Protein AF-A0A8I1K5A3-F1 (afdb_monomer)

Mean predicted aligned error: 5.57 Å

Sequence (71 aa):
MRRIQPNQELSRKLEIIGSKLELAANDALGQAKEYQGAELIEVLKLITKLYEDVARLKVISEELKQRDCED

Radius of gyration: 16.45 Å; Cα contacts (8 Å, |Δi|>4): 49; chains: 1; bounding box: 46×18×42 Å

Foldseek 3Di:
DPPDDPLLVVLVVLLVVLVVLLVVLVVLVVVLVVDDDPVSVVSVVVSVVSNVSSVVSNVSSVVSVVVVVVD

Solvent-accessible surface area (backbone atoms only — not comparable to full-atom values): 3865 Å² total; per-residue (Å²): 131,88,79,75,52,71,45,56,54,48,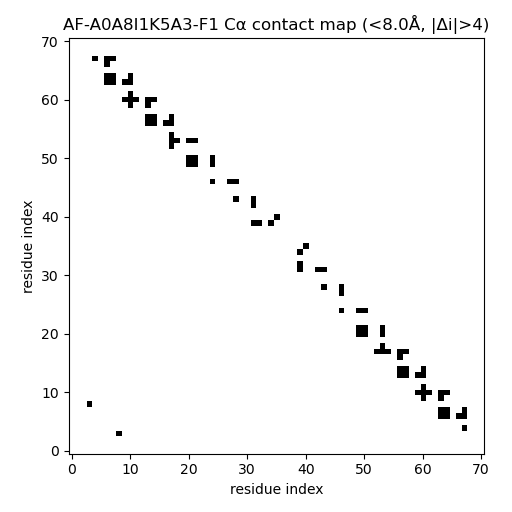22,54,50,33,48,53,53,25,52,54,42,48,50,53,32,51,53,49,58,64,57,44,73,78,49,59,73,71,61,30,53,53,52,52,52,52,38,51,52,42,51,52,50,26,52,51,33,52,53,54,22,53,53,33,52,52,58,69,74,77,115

Secondary structure (DSSP, 8-state):
-----HHHHHHHHHHHHHHHHHHHHHHHHHHGGG--HHHHHHHHHHHHHHHHHHHHHHHHHHHHHHHTT--

Structure (mmCIF, N/CA/C/O backbone):
data_AF-A0A8I1K5A3-F1
#
_entry.id   AF-A0A8I1K5A3-F1
#
loop_
_atom_site.group_PDB
_atom_site.id
_atom_site.type_symbol
_atom_site.label_atom_id
_atom_site.label_alt_id
_atom_site.label_comp_id
_atom_site.label_asym_id
_atom_si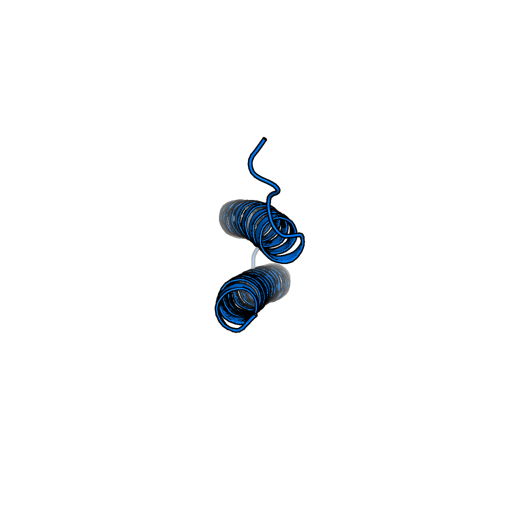te.label_entity_id
_atom_site.label_seq_id
_atom_site.pdbx_PDB_ins_code
_atom_site.Cartn_x
_atom_site.Cartn_y
_atom_site.Cartn_z
_atom_site.occupancy
_atom_site.B_iso_or_equiv
_ato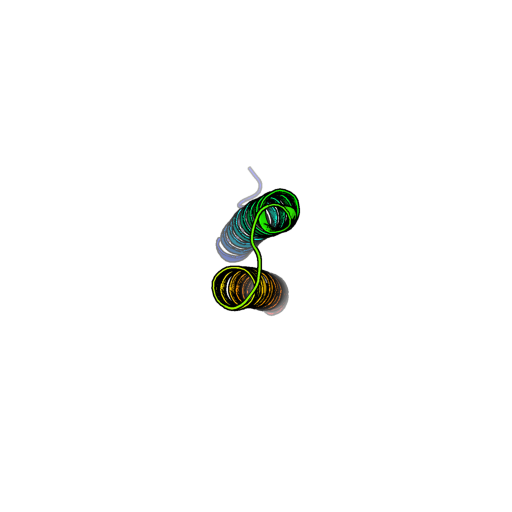m_site.auth_seq_id
_atom_site.auth_comp_id
_atom_site.auth_asym_id
_atom_site.auth_atom_id
_atom_site.pdbx_PDB_model_num
ATOM 1 N N . MET A 1 1 ? 28.669 7.940 -19.412 1.00 41.25 1 MET A N 1
ATOM 2 C CA . MET A 1 1 ? 27.385 8.053 -18.683 1.00 41.25 1 MET A CA 1
ATOM 3 C C . MET A 1 1 ? 26.598 6.773 -18.917 1.00 41.25 1 MET A C 1
ATOM 5 O O . MET A 1 1 ? 26.343 6.466 -20.075 1.00 41.25 1 MET A O 1
ATOM 9 N N . ARG A 1 2 ? 26.274 5.993 -17.874 1.00 49.66 2 ARG A N 1
ATOM 10 C CA . ARG A 1 2 ? 25.344 4.856 -18.018 1.00 49.66 2 ARG A CA 1
ATOM 11 C C . ARG A 1 2 ? 23.968 5.437 -18.348 1.00 49.66 2 ARG A C 1
ATOM 13 O O . ARG A 1 2 ? 23.434 6.191 -17.541 1.00 49.66 2 ARG A O 1
ATOM 20 N N . ARG A 1 3 ? 23.436 5.154 -19.540 1.00 53.81 3 ARG A N 1
ATOM 21 C CA . ARG A 1 3 ? 22.031 5.441 -19.855 1.00 53.81 3 ARG A CA 1
ATOM 22 C C . ARG A 1 3 ? 21.203 4.498 -18.989 1.00 53.81 3 ARG A C 1
ATOM 24 O O . ARG A 1 3 ? 21.289 3.292 -19.176 1.00 53.81 3 ARG A O 1
ATOM 31 N N . ILE A 1 4 ? 20.486 5.040 -18.010 1.00 59.06 4 ILE A N 1
ATOM 32 C CA . ILE A 1 4 ? 19.442 4.280 -17.321 1.00 59.06 4 ILE A CA 1
ATOM 33 C C . ILE A 1 4 ? 18.363 4.035 -18.377 1.00 59.06 4 ILE A C 1
ATOM 35 O O . ILE A 1 4 ? 17.914 4.990 -19.018 1.00 59.06 4 ILE A O 1
ATOM 39 N N . GLN A 1 5 ? 18.028 2.770 -18.631 1.00 72.88 5 GLN A N 1
ATOM 40 C CA . GLN A 1 5 ? 16.949 2.431 -19.555 1.00 72.88 5 GLN A CA 1
ATOM 41 C C . GLN A 1 5 ? 15.637 3.043 -19.020 1.00 72.88 5 GLN A C 1
ATOM 43 O O . GLN A 1 5 ? 15.424 3.055 -17.804 1.00 72.88 5 GLN A O 1
ATOM 48 N N . PRO A 1 6 ? 14.770 3.609 -19.879 1.00 76.88 6 PRO A N 1
ATOM 49 C CA . PRO A 1 6 ? 13.551 4.296 -19.442 1.00 76.88 6 PRO A CA 1
ATOM 50 C C . PRO A 1 6 ? 12.655 3.473 -18.505 1.00 76.88 6 PRO A C 1
ATOM 52 O O . PRO A 1 6 ? 12.046 4.034 -17.595 1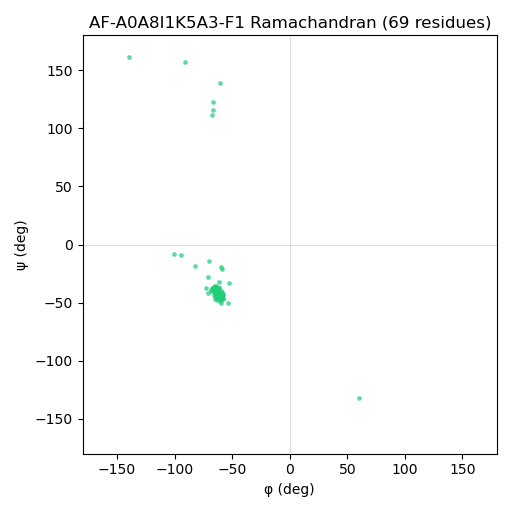.00 76.88 6 PRO A O 1
ATOM 55 N N . ASN A 1 7 ? 12.614 2.155 -18.690 1.00 84.38 7 ASN A N 1
ATOM 56 C CA . ASN A 1 7 ? 11.849 1.221 -17.867 1.00 84.38 7 ASN A CA 1
ATOM 57 C C . ASN A 1 7 ? 12.477 1.021 -16.474 1.00 84.38 7 ASN A C 1
ATOM 59 O O . ASN A 1 7 ? 11.733 1.022 -15.498 1.00 84.38 7 ASN A O 1
ATOM 63 N N . GLN A 1 8 ? 13.810 0.978 -16.330 1.00 86.19 8 GLN A N 1
ATOM 64 C CA . GLN A 1 8 ? 14.475 1.015 -15.013 1.00 86.19 8 GLN A CA 1
ATOM 65 C C . GLN A 1 8 ? 14.161 2.296 -14.231 1.00 86.19 8 GLN A C 1
ATOM 67 O O . GLN A 1 8 ? 13.899 2.251 -13.028 1.00 86.19 8 GLN A O 1
ATOM 72 N N . GLU A 1 9 ? 14.169 3.452 -14.900 1.00 90.56 9 GLU A N 1
ATOM 73 C CA . GLU A 1 9 ? 13.827 4.726 -14.256 1.00 90.56 9 GLU A CA 1
ATOM 74 C C . GLU A 1 9 ? 12.341 4.777 -13.871 1.00 90.56 9 GLU A C 1
ATOM 76 O O . GLU A 1 9 ? 11.989 5.263 -12.793 1.00 90.56 9 GLU A O 1
ATOM 81 N N . LEU A 1 10 ? 11.457 4.253 -14.726 1.00 91.75 10 LEU A N 1
ATOM 82 C CA . LEU A 1 10 ? 10.031 4.148 -14.431 1.00 91.75 10 LEU A CA 1
ATOM 83 C C . LEU A 1 10 ? 9.767 3.186 -13.265 1.00 91.75 10 LEU A C 1
ATOM 85 O O . LEU A 1 10 ? 9.063 3.559 -12.331 1.00 91.75 10 LEU A O 1
ATOM 89 N N . SER A 1 11 ? 10.382 2.003 -13.272 1.00 93.75 11 SER A N 1
ATOM 90 C CA . SER A 1 11 ? 10.328 1.024 -12.181 1.00 93.75 11 SER A CA 1
ATOM 91 C C . SER A 1 11 ? 10.745 1.662 -10.853 1.00 93.75 11 SER A C 1
ATOM 93 O O . SER A 1 11 ? 9.980 1.644 -9.887 1.00 93.75 11 SER A O 1
ATOM 95 N N . ARG A 1 12 ? 11.885 2.361 -10.826 1.00 93.31 12 ARG A N 1
ATOM 96 C CA . ARG A 1 12 ? 12.357 3.069 -9.630 1.00 93.31 12 ARG A CA 1
ATOM 97 C C . ARG A 1 12 ? 11.361 4.117 -9.131 1.00 93.31 12 ARG A C 1
ATOM 99 O O . ARG A 1 12 ? 11.154 4.257 -7.926 1.00 93.31 12 ARG A O 1
ATOM 106 N N . LYS A 1 13 ? 10.726 4.868 -10.036 1.00 95.62 13 LYS A N 1
ATOM 107 C CA . LYS A 1 13 ? 9.685 5.841 -9.666 1.00 95.62 13 LYS A CA 1
ATOM 108 C C . LYS A 1 13 ? 8.464 5.157 -9.057 1.00 95.62 13 LYS A C 1
ATOM 110 O O . LYS A 1 13 ? 7.956 5.649 -8.051 1.00 95.62 13 LYS A O 1
ATOM 115 N N . LEU A 1 14 ? 8.019 4.034 -9.623 1.00 96.25 14 LEU A N 1
ATOM 116 C CA . LEU A 1 14 ? 6.892 3.265 -9.088 1.00 96.25 14 LEU A CA 1
ATOM 117 C C . LEU A 1 14 ? 7.198 2.700 -7.696 1.00 96.25 14 LEU A C 1
ATOM 119 O O . LEU A 1 14 ? 6.339 2.778 -6.823 1.00 96.25 14 LEU A O 1
ATOM 123 N N . GLU A 1 15 ? 8.421 2.230 -7.439 1.00 96.06 15 GLU A N 1
ATOM 124 C CA . GLU A 1 15 ? 8.848 1.787 -6.101 1.00 96.06 15 GLU A CA 1
ATOM 125 C C . GLU A 1 15 ? 8.832 2.917 -5.072 1.00 96.06 15 GLU A C 1
ATOM 127 O O . GLU A 1 15 ? 8.371 2.728 -3.944 1.00 96.06 15 GLU A O 1
ATOM 132 N N . ILE A 1 16 ? 9.308 4.107 -5.454 1.00 97.38 16 ILE A N 1
ATOM 133 C CA . ILE A 1 16 ? 9.286 5.290 -4.584 1.00 97.38 16 ILE A CA 1
ATOM 134 C C . ILE A 1 16 ? 7.842 5.680 -4.256 1.00 97.38 16 ILE A C 1
ATOM 136 O O . ILE A 1 16 ? 7.535 5.977 -3.101 1.00 97.38 16 ILE A O 1
ATOM 140 N N . ILE A 1 17 ? 6.954 5.684 -5.254 1.00 97.31 17 ILE A N 1
ATOM 141 C CA . ILE A 1 17 ? 5.530 5.984 -5.055 1.00 97.31 17 ILE A CA 1
ATOM 142 C C . ILE A 1 17 ? 4.892 4.926 -4.150 1.00 97.31 17 ILE A C 1
ATOM 144 O O . ILE A 1 17 ? 4.249 5.290 -3.168 1.00 97.31 17 ILE A O 1
ATOM 148 N N . GLY A 1 18 ? 5.124 3.640 -4.425 1.00 97.62 18 GLY A N 1
ATOM 149 C CA . GLY A 1 18 ? 4.616 2.533 -3.617 1.00 97.62 18 GLY A CA 1
ATOM 150 C C . GLY A 1 18 ? 5.078 2.616 -2.163 1.00 97.62 18 GLY A C 1
ATOM 151 O O . GLY A 1 18 ? 4.264 2.495 -1.257 1.00 97.62 18 GLY A O 1
ATOM 152 N N . SER A 1 19 ? 6.352 2.936 -1.926 1.00 97.25 19 SER A N 1
ATOM 153 C CA . SER A 1 19 ? 6.902 3.086 -0.570 1.00 97.25 19 SER A CA 1
ATOM 154 C C . SER A 1 19 ? 6.266 4.253 0.192 1.00 97.25 19 SER A C 1
ATOM 156 O O . SER A 1 19 ? 5.961 4.137 1.376 1.00 97.25 19 SER A O 1
ATOM 158 N N . LYS A 1 20 ? 6.029 5.388 -0.480 1.00 97.56 20 LYS A N 1
ATOM 159 C CA . LYS A 1 20 ? 5.342 6.542 0.126 1.00 97.56 20 LYS A CA 1
ATOM 160 C C . LYS A 1 20 ? 3.878 6.240 0.438 1.00 97.56 20 LYS A C 1
ATOM 162 O O . LYS A 1 20 ? 3.373 6.692 1.461 1.00 97.56 20 LYS A O 1
ATOM 167 N N . LEU A 1 21 ? 3.211 5.487 -0.432 1.00 97.19 21 LEU A N 1
ATOM 168 C CA . LEU A 1 21 ? 1.826 5.075 -0.236 1.00 97.19 21 LEU A CA 1
ATOM 169 C C . LEU A 1 21 ? 1.699 4.075 0.921 1.00 97.19 21 LEU A C 1
ATOM 171 O O . LEU A 1 21 ? 0.793 4.200 1.737 1.00 97.19 21 LEU A O 1
ATOM 175 N N . GLU A 1 22 ? 2.644 3.141 1.035 1.00 97.81 22 GLU A N 1
ATOM 176 C CA . GLU A 1 22 ? 2.740 2.195 2.151 1.00 97.81 22 GLU A CA 1
ATOM 177 C C . GLU A 1 22 ? 2.971 2.918 3.484 1.00 97.81 22 GLU A C 1
ATOM 179 O O . GLU A 1 22 ? 2.316 2.604 4.476 1.00 97.81 22 GLU A O 1
ATOM 184 N N . LEU A 1 23 ? 3.836 3.938 3.509 1.00 97.88 23 LEU A N 1
ATOM 185 C CA . LEU A 1 23 ? 4.019 4.789 4.687 1.00 97.88 23 LEU A CA 1
ATOM 186 C C . LEU A 1 23 ? 2.715 5.511 5.064 1.00 97.88 23 LEU A C 1
ATOM 188 O O . LEU A 1 23 ? 2.281 5.430 6.207 1.00 97.88 23 LEU A O 1
ATOM 192 N N . ALA A 1 24 ? 2.049 6.144 4.094 1.00 96.44 24 ALA A N 1
ATOM 193 C CA . ALA A 1 24 ? 0.792 6.850 4.333 1.00 96.44 24 ALA A CA 1
ATOM 194 C C . ALA A 1 24 ? -0.328 5.915 4.831 1.00 96.44 24 ALA A C 1
ATOM 196 O O . ALA A 1 24 ? -1.106 6.298 5.703 1.00 96.44 24 ALA A O 1
ATOM 197 N N . ALA A 1 25 ? -0.403 4.683 4.316 1.00 96.75 25 ALA A N 1
ATOM 198 C CA . ALA A 1 25 ? -1.355 3.676 4.779 1.00 96.75 25 ALA A CA 1
ATOM 199 C C . ALA A 1 25 ? -1.073 3.238 6.227 1.00 96.75 25 ALA A C 1
ATOM 201 O O . ALA A 1 25 ? -2.008 3.078 7.013 1.00 96.75 25 ALA A O 1
ATOM 202 N N . ASN A 1 26 ? 0.203 3.086 6.596 1.00 97.12 26 ASN A N 1
ATOM 203 C CA . ASN A 1 26 ? 0.613 2.789 7.970 1.00 97.12 26 ASN A CA 1
ATOM 204 C C . ASN A 1 26 ? 0.288 3.940 8.931 1.00 97.12 26 ASN A C 1
ATOM 206 O O . ASN A 1 26 ? -0.254 3.697 10.009 1.00 97.12 26 ASN A O 1
ATOM 210 N N . ASP A 1 27 ? 0.557 5.183 8.531 1.00 96.25 27 ASP A N 1
ATOM 211 C CA . ASP A 1 27 ? 0.232 6.368 9.330 1.00 96.25 27 ASP A CA 1
ATOM 212 C C . ASP A 1 27 ? -1.286 6.495 9.532 1.00 96.25 27 ASP A C 1
ATOM 214 O O . ASP A 1 27 ? -1.754 6.685 10.658 1.00 96.25 27 ASP A O 1
ATOM 218 N N . ALA A 1 28 ? -2.069 6.302 8.464 1.00 95.06 28 ALA A N 1
ATOM 219 C CA . ALA A 1 28 ? -3.529 6.289 8.526 1.00 95.06 28 ALA A CA 1
ATOM 220 C C . ALA A 1 28 ? -4.054 5.168 9.435 1.0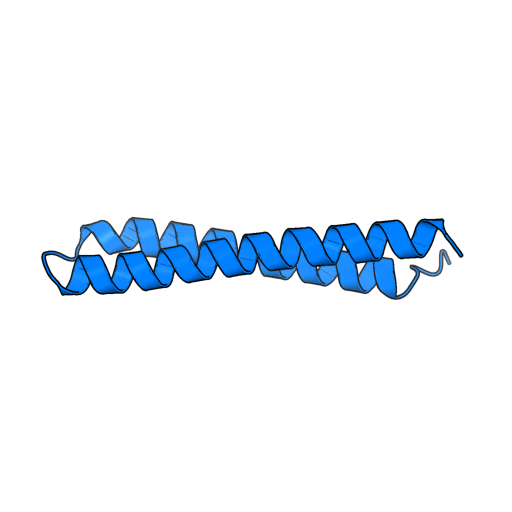0 95.06 28 ALA A C 1
ATOM 222 O O . ALA A 1 28 ? -4.977 5.391 10.213 1.00 95.06 28 ALA A O 1
ATOM 223 N N . LEU A 1 29 ? -3.447 3.977 9.397 1.00 95.50 29 LEU A N 1
ATOM 224 C CA . LEU A 1 29 ? -3.785 2.879 10.306 1.00 95.50 29 LEU A CA 1
ATOM 225 C C . LEU A 1 29 ? -3.448 3.208 11.766 1.00 95.50 29 LEU A C 1
ATOM 227 O O . LEU A 1 29 ? -4.190 2.829 12.673 1.00 95.50 29 LEU A O 1
ATOM 231 N N . GLY A 1 30 ? -2.352 3.931 12.002 1.00 95.25 30 GLY A N 1
ATOM 232 C CA . GLY A 1 30 ? -1.992 4.446 13.320 1.00 95.25 30 GLY A CA 1
ATOM 233 C C . GLY A 1 30 ? -3.058 5.387 13.882 1.00 95.25 30 GLY A C 1
ATOM 234 O O . GLY A 1 30 ? -3.471 5.216 15.030 1.00 95.25 30 GLY A O 1
ATOM 235 N N . GLN A 1 31 ? -3.539 6.316 13.053 1.00 93.56 31 GLN A N 1
ATOM 236 C CA . GLN A 1 31 ? -4.609 7.265 13.388 1.00 93.56 31 GLN A CA 1
ATOM 237 C C . GLN A 1 31 ? -5.982 6.592 13.489 1.00 93.56 31 GLN A C 1
ATOM 239 O O . GLN A 1 31 ? -6.828 7.026 14.265 1.00 93.56 31 GLN A O 1
ATOM 244 N N . ALA A 1 32 ? -6.200 5.488 12.764 1.00 93.25 32 ALA A N 1
ATOM 245 C CA . ALA A 1 32 ? -7.493 4.813 12.720 1.00 93.25 32 ALA A CA 1
ATOM 246 C C . ALA A 1 32 ? -7.986 4.337 14.096 1.00 93.25 32 ALA A C 1
ATOM 248 O O . ALA A 1 32 ? -9.183 4.151 14.292 1.00 93.25 32 ALA A O 1
ATOM 2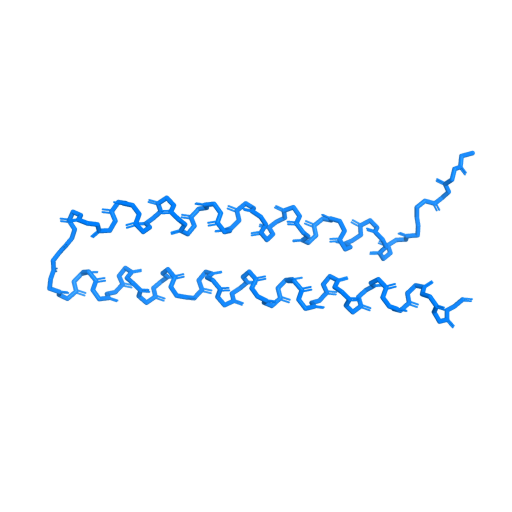49 N N . LYS A 1 33 ? -7.075 4.183 15.065 1.00 88.00 33 LYS A N 1
ATOM 250 C CA . LYS A 1 33 ? -7.376 3.831 16.460 1.00 88.00 33 LYS A CA 1
ATOM 251 C C . LYS A 1 33 ? -8.293 4.832 17.170 1.00 88.00 33 LYS A C 1
ATOM 253 O O . LYS A 1 33 ? -8.874 4.477 18.191 1.00 88.00 33 LYS A O 1
ATOM 258 N N . GLU A 1 34 ? -8.398 6.057 16.662 1.00 92.19 34 GLU A N 1
ATOM 259 C CA . GLU A 1 34 ? -9.261 7.102 17.218 1.00 92.19 34 GLU A CA 1
ATOM 260 C C . GLU A 1 34 ? -10.726 6.966 16.761 1.00 92.19 34 GLU A C 1
ATOM 262 O O . GLU A 1 34 ? -11.621 7.489 17.423 1.00 92.19 34 GLU A O 1
ATOM 267 N N . TYR A 1 35 ? -10.993 6.217 15.683 1.00 94.38 35 TYR A N 1
ATOM 268 C CA . TYR A 1 35 ? -12.341 6.001 15.151 1.00 94.38 35 TYR A CA 1
ATOM 269 C C . TYR A 1 35 ? -13.016 4.761 15.741 1.00 94.38 35 TYR A C 1
ATOM 271 O O . TYR A 1 35 ? -12.368 3.810 16.185 1.00 94.38 35 TYR A O 1
ATOM 279 N N . GLN A 1 36 ? -14.351 4.734 15.697 1.00 94.25 36 GLN A N 1
ATOM 280 C CA . GLN A 1 36 ? -15.157 3.604 16.166 1.00 94.25 36 GLN A CA 1
ATOM 281 C C . GLN A 1 36 ? -16.340 3.316 15.234 1.00 94.25 36 GLN A C 1
ATOM 283 O O . GLN A 1 36 ? -16.761 4.154 14.438 1.00 94.25 36 GLN A O 1
ATOM 288 N N . GLY A 1 37 ? -16.898 2.108 15.341 1.00 94.75 37 GLY A N 1
ATOM 289 C CA . GLY A 1 37 ? -18.124 1.731 14.636 1.00 94.75 37 GLY A CA 1
ATOM 290 C C . GLY A 1 37 ? -18.007 1.822 13.110 1.00 94.75 37 GLY A C 1
ATOM 291 O O . GLY A 1 37 ? -17.061 1.304 12.519 1.00 94.75 37 GLY A O 1
ATOM 292 N N . ALA A 1 38 ? -18.998 2.446 12.471 1.00 95.25 38 ALA A N 1
ATOM 293 C CA . ALA A 1 38 ? -19.083 2.534 11.012 1.00 95.25 38 ALA A CA 1
ATOM 294 C C . ALA A 1 38 ? -17.932 3.342 10.391 1.00 95.25 38 ALA A C 1
ATOM 296 O O . ALA A 1 38 ? -17.390 2.934 9.367 1.00 95.25 38 ALA A O 1
ATOM 297 N N 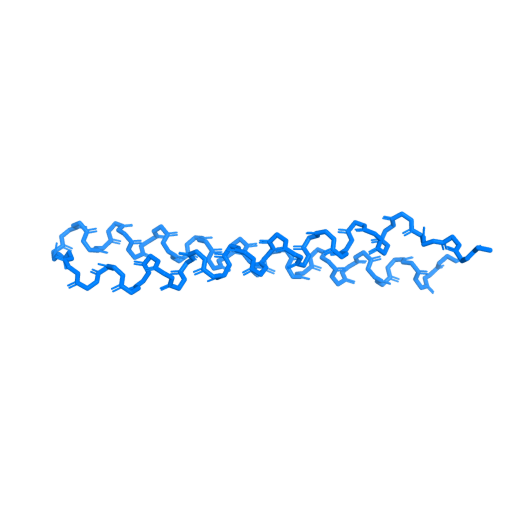. GLU A 1 39 ? -17.513 4.428 11.042 1.00 93.88 39 GLU A N 1
ATOM 298 C CA . GLU A 1 39 ? -16.421 5.287 10.570 1.00 93.88 39 GLU A CA 1
ATOM 299 C C . GLU A 1 39 ? -15.090 4.527 10.535 1.00 93.88 39 GLU A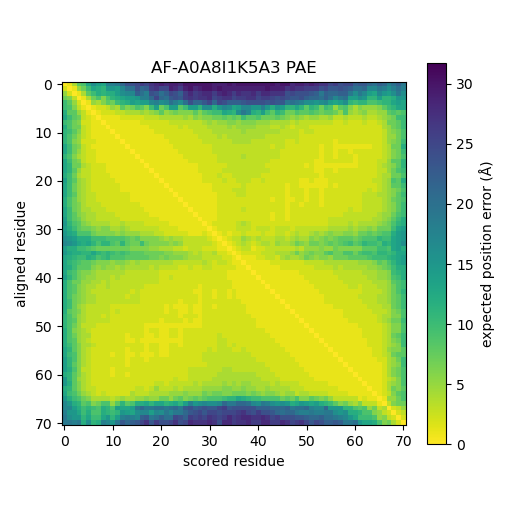 C 1
ATOM 301 O O . GLU A 1 39 ? -14.380 4.550 9.531 1.00 93.88 39 GLU A O 1
ATOM 306 N N . LEU A 1 40 ? -14.798 3.743 11.580 1.00 95.81 40 LEU A N 1
ATOM 307 C CA . LEU A 1 40 ? -13.620 2.874 11.601 1.00 95.81 40 LEU A CA 1
ATOM 308 C C . LEU A 1 40 ? -13.629 1.878 10.432 1.00 95.81 40 LEU A C 1
ATOM 310 O O . LEU A 1 40 ? -12.602 1.658 9.793 1.00 95.81 40 LEU A O 1
ATOM 314 N N . ILE A 1 41 ? -14.784 1.280 10.126 1.00 96.75 41 ILE A N 1
ATOM 315 C CA . ILE A 1 41 ? -14.913 0.329 9.013 1.00 96.75 41 ILE A CA 1
ATOM 316 C C . ILE A 1 41 ? -14.624 1.015 7.672 1.00 96.75 41 ILE A C 1
ATOM 318 O O . ILE A 1 41 ? -13.955 0.432 6.818 1.00 96.75 41 ILE A O 1
ATOM 322 N N . GLU A 1 42 ? -15.117 2.234 7.467 1.00 96.19 42 GLU A N 1
ATOM 323 C CA . GLU A 1 42 ? -14.860 3.002 6.246 1.00 96.19 42 GLU A CA 1
ATOM 324 C C . GLU A 1 42 ? -13.381 3.366 6.105 1.00 96.19 42 GLU A C 1
ATOM 326 O O . GLU A 1 42 ? -12.791 3.132 5.046 1.00 96.19 42 GLU A O 1
ATOM 331 N N . VAL A 1 43 ? -12.750 3.828 7.186 1.00 96.00 43 VAL A N 1
ATOM 332 C CA . VAL A 1 43 ? -11.313 4.132 7.216 1.00 96.00 43 VAL A CA 1
ATOM 333 C C . VAL A 1 43 ? -10.479 2.882 6.919 1.00 96.00 43 VAL A C 1
ATOM 335 O O . VAL A 1 43 ? -9.579 2.927 6.080 1.00 96.00 43 VAL A O 1
ATOM 338 N N . LEU A 1 44 ? -10.808 1.733 7.516 1.00 96.88 44 LEU A N 1
ATOM 339 C CA . LEU A 1 44 ? -10.102 0.473 7.256 1.00 96.88 44 LEU A CA 1
ATOM 340 C C . LEU A 1 44 ? -10.261 -0.007 5.805 1.00 96.88 44 LEU A C 1
ATOM 342 O O . LEU A 1 44 ? -9.305 -0.533 5.229 1.00 96.88 44 LEU A O 1
ATOM 346 N N . LYS A 1 45 ? -11.425 0.203 5.176 1.00 97.56 45 LYS A N 1
ATOM 347 C CA . LYS A 1 45 ? -11.615 -0.087 3.742 1.00 97.56 45 LYS A CA 1
ATOM 348 C C . LYS A 1 45 ? -10.720 0.789 2.868 1.00 97.56 45 LYS A C 1
ATOM 350 O O . LYS A 1 45 ? -10.120 0.284 1.920 1.00 97.56 45 LYS A O 1
ATOM 355 N N . LEU A 1 46 ? -10.603 2.078 3.190 1.00 96.38 46 LEU A N 1
ATOM 356 C CA . LEU A 1 46 ? -9.711 2.990 2.471 1.00 96.38 46 LEU A CA 1
ATOM 357 C C . LEU A 1 46 ? -8.245 2.572 2.629 1.00 96.38 46 LEU A C 1
ATOM 359 O O . LEU A 1 46 ? -7.539 2.470 1.630 1.00 96.38 46 LEU A O 1
ATOM 363 N N . ILE A 1 47 ? -7.810 2.241 3.848 1.00 97.25 47 ILE A N 1
ATOM 364 C CA . ILE A 1 47 ? -6.453 1.737 4.120 1.00 97.25 47 ILE A CA 1
ATOM 365 C C . ILE A 1 47 ? -6.174 0.449 3.339 1.00 97.25 47 ILE A C 1
ATOM 367 O O . ILE A 1 47 ? -5.116 0.312 2.730 1.00 97.25 47 ILE A O 1
ATOM 371 N N . THR A 1 48 ? -7.135 -0.476 3.304 1.00 97.88 48 THR A N 1
ATOM 372 C CA . THR A 1 48 ? -7.010 -1.723 2.533 1.00 97.88 48 THR A CA 1
ATOM 373 C C . THR A 1 48 ? -6.764 -1.429 1.054 1.00 97.88 48 THR A C 1
ATOM 375 O O . THR A 1 48 ? -5.831 -1.970 0.466 1.00 97.88 48 THR A O 1
ATOM 378 N N . LYS A 1 49 ? -7.529 -0.500 0.469 1.00 97.31 49 LYS A N 1
ATOM 379 C CA . LYS A 1 49 ? -7.353 -0.087 -0.928 1.00 97.31 49 LYS A CA 1
ATOM 380 C C . LYS A 1 49 ? -5.971 0.522 -1.195 1.00 97.31 49 LYS A C 1
ATOM 382 O O . LYS A 1 49 ? -5.387 0.253 -2.240 1.00 97.31 49 LYS A O 1
ATOM 387 N N . LEU A 1 50 ? -5.419 1.288 -0.250 1.00 96.62 50 LEU A N 1
ATOM 388 C CA . LEU A 1 50 ? -4.054 1.818 -0.371 1.00 96.62 50 LEU A CA 1
ATOM 389 C C . LEU A 1 50 ? -3.017 0.688 -0.420 1.00 96.62 50 LEU A C 1
ATOM 391 O O . LEU A 1 50 ? -2.113 0.730 -1.251 1.00 96.62 50 LEU A O 1
ATOM 395 N N . TYR A 1 51 ? -3.156 -0.351 0.408 1.00 97.94 51 TYR A N 1
ATOM 396 C CA . TYR A 1 51 ? -2.265 -1.515 0.346 1.00 97.94 51 TYR A CA 1
ATOM 397 C C . TYR A 1 51 ? -2.410 -2.312 -0.957 1.00 97.94 51 TYR A C 1
ATOM 399 O O . TYR A 1 51 ? -1.408 -2.777 -1.501 1.00 97.94 51 TYR A O 1
ATOM 407 N N . GLU A 1 52 ? -3.624 -2.436 -1.497 1.00 98.12 52 GLU A N 1
ATOM 408 C CA . GLU A 1 52 ? -3.844 -3.030 -2.823 1.00 98.12 52 GLU A CA 1
ATOM 409 C C . GLU A 1 52 ? -3.141 -2.225 -3.926 1.00 98.12 52 GLU A C 1
ATOM 411 O O . GLU A 1 52 ? -2.506 -2.803 -4.809 1.00 98.12 52 GLU A O 1
ATOM 416 N N . ASP A 1 53 ? -3.206 -0.893 -3.865 1.00 97.75 53 ASP A N 1
ATOM 417 C CA . ASP A 1 53 ? -2.488 -0.005 -4.783 1.00 97.75 53 ASP A CA 1
ATOM 418 C C . ASP A 1 53 ? -0.966 -0.177 -4.677 1.00 97.75 53 ASP A C 1
ATOM 420 O O . ASP A 1 53 ? -0.288 -0.289 -5.701 1.00 97.75 53 ASP A O 1
ATOM 424 N N . VAL A 1 54 ? -0.421 -0.285 -3.460 1.00 97.94 54 VAL A N 1
ATOM 425 C CA . VAL A 1 54 ? 1.003 -0.599 -3.240 1.00 97.94 54 VAL A CA 1
ATOM 426 C C . VAL A 1 54 ? 1.375 -1.934 -3.885 1.00 97.94 54 VAL A C 1
ATOM 428 O O . VAL A 1 54 ? 2.390 -2.018 -4.581 1.00 97.94 54 VAL A O 1
ATOM 431 N N . ALA A 1 55 ? 0.568 -2.977 -3.680 1.00 97.56 55 ALA A N 1
ATOM 432 C CA . ALA A 1 55 ? 0.819 -4.295 -4.254 1.00 97.56 55 ALA A CA 1
ATOM 433 C C . ALA A 1 55 ? 0.811 -4.254 -5.790 1.00 97.56 55 ALA A C 1
ATOM 435 O O . ALA A 1 55 ? 1.716 -4.801 -6.422 1.00 97.56 55 ALA A O 1
ATOM 436 N N . ARG A 1 56 ? -0.146 -3.537 -6.396 1.00 97.56 56 ARG A N 1
ATOM 437 C CA . ARG A 1 56 ? -0.191 -3.320 -7.850 1.00 97.56 56 ARG A CA 1
ATOM 438 C C . ARG A 1 56 ? 1.065 -2.625 -8.370 1.00 97.56 56 ARG A C 1
ATOM 440 O O . ARG A 1 56 ? 1.642 -3.073 -9.355 1.00 97.56 56 ARG A O 1
ATOM 447 N N . LEU A 1 57 ? 1.509 -1.558 -7.704 1.00 96.94 57 LEU A N 1
ATOM 448 C CA . LEU A 1 57 ? 2.722 -0.833 -8.093 1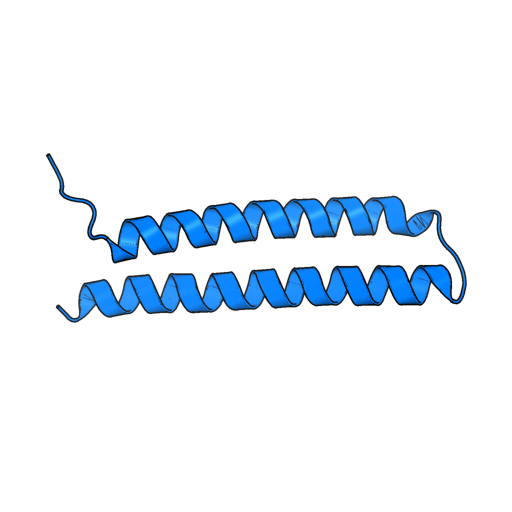.00 96.94 57 LEU A CA 1
ATOM 449 C C . LEU A 1 57 ? 3.974 -1.716 -8.006 1.00 96.94 57 LEU A C 1
ATOM 451 O O . LEU A 1 57 ? 4.833 -1.624 -8.882 1.00 96.94 57 LEU A O 1
ATOM 455 N N . LYS A 1 58 ? 4.061 -2.592 -6.995 1.00 95.88 58 LYS A N 1
ATOM 456 C CA . LYS A 1 58 ? 5.149 -3.576 -6.868 1.00 95.88 58 LYS A CA 1
ATOM 457 C C . LYS A 1 58 ? 5.159 -4.543 -8.058 1.00 95.88 58 LYS A C 1
ATOM 459 O O . LYS A 1 58 ? 6.207 -4.711 -8.669 1.00 95.88 58 LYS A O 1
ATOM 464 N N . VAL A 1 59 ? 4.005 -5.098 -8.442 1.00 96.88 59 VAL A N 1
ATOM 465 C CA . VAL A 1 59 ? 3.895 -5.994 -9.612 1.00 96.88 59 VAL A CA 1
ATOM 466 C C . VAL A 1 59 ? 4.333 -5.290 -10.899 1.00 96.88 59 VAL A C 1
ATOM 468 O O . VAL A 1 59 ? 5.210 -5.792 -11.594 1.00 96.88 59 VAL A O 1
ATOM 471 N N . ILE A 1 60 ? 3.801 -4.096 -11.178 1.00 95.12 60 ILE A N 1
ATOM 472 C CA . ILE A 1 60 ? 4.142 -3.340 -12.397 1.00 95.12 60 ILE A CA 1
ATOM 473 C C . ILE A 1 60 ? 5.637 -2.992 -12.430 1.00 95.12 60 ILE A C 1
ATOM 475 O O . ILE A 1 60 ? 6.272 -3.066 -13.479 1.00 95.12 60 ILE A O 1
ATOM 479 N N . SER A 1 61 ? 6.216 -2.615 -11.286 1.00 94.00 61 SER A N 1
ATOM 480 C CA . SER A 1 61 ? 7.650 -2.332 -11.195 1.00 94.00 61 SER A CA 1
ATOM 481 C C . SER A 1 61 ? 8.496 -3.549 -11.576 1.00 94.00 61 SER A C 1
ATOM 483 O O . SER A 1 61 ? 9.432 -3.415 -12.361 1.00 94.00 61 SER A O 1
ATOM 485 N N . GLU A 1 62 ? 8.155 -4.732 -11.062 1.00 92.31 62 GLU A N 1
ATOM 486 C CA . GLU A 1 62 ? 8.867 -5.972 -11.383 1.00 92.31 62 GLU A CA 1
ATOM 487 C C . GLU A 1 62 ? 8.697 -6.372 -12.854 1.00 92.31 62 GLU A C 1
ATOM 489 O O . GLU A 1 62 ? 9.675 -6.738 -13.504 1.00 92.31 62 GLU A O 1
ATOM 494 N N . GLU A 1 63 ? 7.498 -6.222 -13.419 1.00 91.69 63 GLU A N 1
ATOM 495 C CA . GLU A 1 63 ? 7.256 -6.466 -14.846 1.00 91.69 63 GLU A CA 1
ATOM 496 C C . GLU A 1 63 ? 8.114 -5.559 -15.744 1.00 91.69 63 GLU A C 1
ATOM 498 O O . GLU A 1 63 ? 8.648 -6.011 -16.757 1.00 91.69 63 GLU A O 1
ATOM 503 N N . LEU A 1 64 ? 8.291 -4.285 -15.375 1.00 89.31 64 LEU A N 1
ATOM 504 C CA . LEU A 1 64 ? 9.142 -3.352 -16.122 1.00 89.31 64 LEU A CA 1
ATOM 505 C C . LEU A 1 64 ? 10.624 -3.737 -16.065 1.00 89.31 64 LEU A C 1
ATOM 507 O O . LEU A 1 64 ? 11.318 -3.608 -17.071 1.00 89.31 64 LEU A O 1
ATOM 511 N N . LYS A 1 65 ? 11.107 -4.240 -14.922 1.00 85.31 65 LYS A N 1
ATOM 512 C CA . LYS A 1 65 ? 12.491 -4.729 -14.789 1.00 85.31 65 LYS A CA 1
ATOM 513 C C . LYS A 1 65 ? 12.752 -5.963 -15.649 1.00 85.31 65 LYS A C 1
ATOM 515 O O . LYS A 1 65 ? 13.852 -6.112 -16.174 1.00 85.31 65 LYS A O 1
ATOM 520 N N . GLN A 1 66 ? 11.762 -6.848 -15.768 1.00 84.38 66 GLN A N 1
ATOM 521 C CA . GLN A 1 66 ? 11.874 -8.075 -16.558 1.00 84.38 66 GLN A CA 1
ATOM 522 C C . GLN A 1 66 ? 11.893 -7.783 -18.059 1.00 84.38 66 GLN A C 1
ATOM 524 O O . GLN A 1 66 ? 12.724 -8.340 -18.769 1.00 84.38 66 GLN A O 1
ATOM 529 N N . ARG A 1 67 ? 11.052 -6.851 -18.526 1.00 72.19 67 ARG A N 1
ATOM 530 C CA . ARG A 1 67 ? 11.023 -6.428 -19.937 1.00 72.19 67 ARG A CA 1
ATOM 531 C C . ARG A 1 67 ? 12.344 -5.812 -20.402 1.00 72.19 67 ARG A C 1
ATOM 533 O O . ARG A 1 67 ? 12.728 -6.015 -21.542 1.00 72.19 67 ARG A O 1
ATOM 540 N N . ASP A 1 68 ? 13.072 -5.135 -19.515 1.00 59.03 68 ASP A N 1
ATOM 541 C CA . ASP A 1 68 ? 14.417 -4.617 -19.812 1.00 59.03 68 ASP A CA 1
ATOM 542 C C . ASP A 1 68 ? 15.501 -5.699 -19.959 1.00 59.03 68 ASP A C 1
ATOM 544 O O . ASP A 1 68 ? 16.600 -5.392 -20.416 1.00 59.03 68 ASP A O 1
ATOM 548 N N . CYS A 1 69 ? 15.235 -6.943 -19.545 1.00 55.72 69 CYS A N 1
ATOM 549 C CA . CYS A 1 69 ? 16.177 -8.060 -19.671 1.00 55.72 69 CYS A CA 1
ATOM 550 C C . CYS A 1 69 ? 15.954 -8.905 -20.940 1.00 55.72 69 CYS A C 1
ATOM 552 O O . CYS A 1 69 ? 16.770 -9.785 -21.214 1.00 55.72 69 CYS A O 1
ATOM 554 N N . GLU A 1 70 ? 14.859 -8.678 -21.675 1.00 55.81 70 GLU A N 1
ATOM 555 C CA . GLU A 1 70 ? 14.492 -9.425 -22.891 1.00 55.81 70 GLU A CA 1
ATOM 556 C C . GLU A 1 70 ? 14.832 -8.679 -24.202 1.00 55.81 70 GLU A C 1
ATOM 558 O O . GLU A 1 70 ? 14.761 -9.293 -25.268 1.00 55.81 70 GLU A O 1
ATOM 563 N N . ASP A 1 71 ? 15.255 -7.408 -24.118 1.00 46.72 71 ASP A N 1
ATOM 564 C CA . ASP A 1 71 ? 15.744 -6.558 -25.227 1.00 46.72 71 ASP A CA 1
ATOM 565 C C . ASP A 1 71 ? 17.286 -6.454 -25.258 1.00 46.72 71 ASP A C 1
ATOM 567 O O . ASP A 1 71 ? 17.863 -6.424 -26.374 1.00 46.72 71 ASP A O 1
#

pLDDT: mean 89.24, std 14.21, range [41.25, 98.12]

Nearest PDB structures (foldseek):
  4nqi-assembly1_B  TM=9.346E-01  e=5.022E+00  Dictyostelium discoideum
  4nqi-assembly2_C  TM=9.389E-01  e=5.349E+00  Dictyostelium discoideum
  1g73-assembly2_B  TM=7.069E-01  e=5.697E+00  Homo sapiens

Organism: NCBI:txid122355